Protein AF-A0A7Z9K7U2-F1 (afdb_monomer_lite)

pLDDT: mean 84.53, std 15.83, range [42.34, 98.25]

Radius of gyration: 13.74 Å; chains: 1; bounding box: 48×25×31 Å

Foldseek 3Di:
DWDWDWWWCDVVWTKTKTDPDPQFIWMWIADPVPLDTDTDAPVRVVVRVVPTDIDDPVVSCVSQNDAVPSGDHDDPPPDDPVRTDHDDPDPDDD

Structure (mmCIF, N/CA/C/O backbone):
data_AF-A0A7Z9K7U2-F1
#
_entry.id   AF-A0A7Z9K7U2-F1
#
loop_
_atom_site.group_PDB
_atom_site.id
_atom_site.type_symbol
_atom_site.label_atom_id
_atom_site.label_alt_id
_atom_site.label_comp_id
_atom_site.label_asym_id
_atom_site.label_entity_id
_atom_site.label_seq_id
_atom_site.pdbx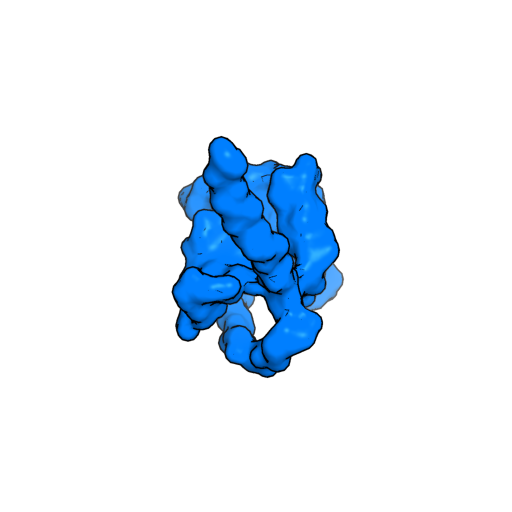_PDB_ins_code
_atom_site.Cartn_x
_atom_site.Cartn_y
_atom_site.Cartn_z
_atom_site.occupancy
_atom_site.B_iso_or_equiv
_atom_site.auth_seq_id
_atom_site.auth_comp_id
_atom_site.auth_asym_id
_atom_site.auth_atom_id
_atom_site.pdbx_PDB_model_num
ATOM 1 N N . MET A 1 1 ? -0.318 -10.146 -11.287 1.00 70.12 1 MET A N 1
ATOM 2 C CA . MET A 1 1 ? -1.273 -9.952 -10.176 1.00 70.12 1 MET A CA 1
ATOM 3 C C . MET A 1 1 ? -0.492 -9.239 -9.098 1.00 70.12 1 MET A C 1
ATOM 5 O O . MET A 1 1 ? 0.645 -9.636 -8.898 1.00 70.12 1 MET A O 1
ATOM 9 N N . PHE A 1 2 ? -1.028 -8.164 -8.523 1.00 85.31 2 PHE A N 1
ATOM 10 C CA . PHE A 1 2 ? -0.332 -7.449 -7.456 1.00 85.31 2 PHE A CA 1
ATOM 11 C C . PHE A 1 2 ? -0.425 -8.270 -6.169 1.00 85.31 2 PHE A C 1
ATOM 13 O O . PHE A 1 2 ? -1.538 -8.601 -5.759 1.00 85.31 2 PHE A O 1
ATOM 20 N N . ASP A 1 3 ? 0.716 -8.622 -5.587 1.00 91.12 3 ASP A N 1
ATOM 21 C CA . ASP A 1 3 ? 0.795 -9.369 -4.331 1.00 91.12 3 ASP A CA 1
ATOM 22 C C . ASP A 1 3 ? 1.422 -8.490 -3.250 1.00 91.12 3 ASP A C 1
ATOM 24 O O . ASP A 1 3 ? 2.534 -8.002 -3.426 1.00 91.12 3 ASP A O 1
ATOM 28 N N . ILE A 1 4 ? 0.695 -8.230 -2.163 1.00 95.00 4 ILE A N 1
ATOM 29 C CA . ILE A 1 4 ? 1.152 -7.301 -1.123 1.00 95.00 4 ILE A CA 1
ATOM 30 C C . ILE A 1 4 ? 2.242 -7.979 -0.299 1.00 95.00 4 ILE A C 1
ATOM 32 O O . ILE A 1 4 ? 2.011 -9.030 0.295 1.00 95.00 4 ILE A O 1
ATOM 36 N N . THR A 1 5 ? 3.401 -7.337 -0.211 1.00 95.75 5 THR A N 1
ATOM 37 C CA . THR A 1 5 ? 4.545 -7.820 0.568 1.00 95.75 5 THR A CA 1
ATOM 38 C C . THR A 1 5 ? 4.790 -6.981 1.818 1.00 95.75 5 THR A C 1
ATOM 40 O O . THR A 1 5 ? 5.275 -7.520 2.809 1.00 95.75 5 THR A O 1
ATOM 43 N N . HIS A 1 6 ? 4.394 -5.704 1.810 1.00 97.44 6 HIS A N 1
ATOM 44 C CA . HIS A 1 6 ? 4.568 -4.784 2.933 1.00 97.44 6 HIS A CA 1
ATOM 45 C C . HIS A 1 6 ? 3.320 -3.930 3.167 1.00 97.44 6 HIS A C 1
ATOM 47 O O . HIS A 1 6 ? 2.681 -3.462 2.218 1.00 97.44 6 HIS A O 1
ATOM 53 N N . TYR A 1 7 ? 3.021 -3.688 4.440 1.00 98.00 7 TYR A N 1
ATOM 54 C CA . TYR A 1 7 ? 1.934 -2.835 4.905 1.00 98.00 7 TYR A CA 1
ATOM 55 C C . TYR A 1 7 ? 2.522 -1.683 5.716 1.00 98.00 7 TYR A C 1
ATOM 57 O O . TYR A 1 7 ? 3.458 -1.887 6.482 1.00 98.00 7 TYR A O 1
ATOM 65 N N . PHE A 1 8 ? 1.983 -0.481 5.549 1.00 97.69 8 PHE A N 1
ATOM 66 C CA . PHE A 1 8 ? 2.516 0.721 6.176 1.00 97.69 8 PHE A CA 1
ATOM 67 C C . PHE A 1 8 ? 1.415 1.585 6.780 1.00 97.69 8 PHE A C 1
ATOM 69 O O . PHE A 1 8 ? 0.355 1.777 6.175 1.00 97.69 8 PHE A O 1
ATOM 76 N N . ASP A 1 9 ? 1.732 2.161 7.935 1.00 96.69 9 ASP A N 1
ATOM 77 C CA . ASP A 1 9 ? 1.128 3.384 8.441 1.00 96.69 9 ASP A CA 1
ATOM 78 C C . ASP A 1 9 ? 2.021 4.568 8.040 1.00 96.69 9 ASP A C 1
ATOM 80 O O . ASP A 1 9 ? 3.133 4.752 8.548 1.00 96.69 9 ASP A O 1
ATOM 84 N N . TRP A 1 10 ? 1.532 5.371 7.095 1.00 95.06 10 TRP A N 1
ATOM 85 C CA . TRP A 1 10 ? 2.180 6.605 6.674 1.00 95.06 10 TRP A CA 1
ATOM 86 C C . TRP A 1 10 ? 1.438 7.819 7.242 1.00 95.06 10 TRP A C 1
ATOM 88 O O . TRP A 1 10 ? 0.620 8.434 6.572 1.00 95.06 10 TRP A O 1
ATOM 98 N N . GLU A 1 11 ? 1.702 8.157 8.504 1.00 92.75 11 GLU A N 1
ATOM 99 C CA . GLU A 1 11 ? 1.052 9.281 9.207 1.00 92.75 11 GLU A CA 1
ATOM 100 C C . GLU A 1 11 ? -0.486 9.146 9.321 1.00 92.75 11 GLU A C 1
ATOM 102 O O . GLU A 1 11 ? -1.239 10.106 9.158 1.00 92.75 11 GLU A O 1
ATOM 107 N N . ASN A 1 12 ? -0.957 7.955 9.687 1.00 92.50 12 ASN A N 1
ATOM 108 C CA . ASN A 1 12 ? -2.346 7.478 9.679 1.00 92.50 12 ASN A CA 1
ATOM 109 C C . ASN A 1 12 ? -2.946 7.310 8.277 1.00 92.50 12 ASN A C 1
ATOM 111 O O . ASN A 1 12 ? -4.170 7.259 8.128 1.00 92.50 12 ASN A O 1
ATOM 115 N N . ILE A 1 13 ? -2.103 7.207 7.251 1.00 94.38 13 ILE A N 1
ATOM 116 C CA . ILE A 1 13 ? -2.526 6.868 5.896 1.00 94.38 13 ILE A CA 1
ATOM 117 C C . ILE A 1 13 ? -2.171 5.405 5.623 1.00 94.38 13 ILE A C 1
ATOM 119 O O . ILE A 1 13 ? -0.986 5.056 5.654 1.00 94.38 13 ILE A O 1
ATOM 123 N N . PRO A 1 14 ? -3.154 4.541 5.307 1.00 96.19 14 PRO A N 1
ATOM 124 C CA . PRO A 1 14 ? -2.856 3.175 4.921 1.00 96.19 14 PRO A CA 1
ATOM 125 C C . PRO A 1 14 ? -2.125 3.164 3.580 1.00 96.19 14 PRO A C 1
ATOM 127 O O . PRO A 1 14 ? -2.630 3.666 2.568 1.00 96.19 14 PRO A O 1
ATOM 130 N N . ALA A 1 15 ? -0.952 2.539 3.564 1.00 96.88 15 ALA A N 1
ATOM 131 C CA . ALA A 1 15 ? -0.179 2.306 2.358 1.00 96.88 15 ALA A CA 1
ATOM 132 C C . ALA A 1 15 ? 0.302 0.854 2.279 1.00 96.88 15 ALA A C 1
ATOM 134 O O . ALA A 1 15 ? 0.482 0.173 3.285 1.00 96.88 15 ALA A O 1
ATOM 135 N N . VAL A 1 16 ? 0.493 0.364 1.060 1.00 96.81 16 VAL A N 1
ATOM 136 C CA . VAL A 1 16 ? 0.958 -0.996 0.783 1.00 96.81 16 VAL A CA 1
ATOM 137 C C . VAL A 1 16 ? 1.988 -0.986 -0.331 1.00 96.81 16 VAL A C 1
ATOM 139 O O . VAL A 1 16 ? 1.888 -0.206 -1.279 1.00 96.81 16 VAL A O 1
ATOM 142 N N . VAL A 1 17 ? 2.960 -1.886 -0.243 1.00 95.56 17 VAL A N 1
ATOM 143 C CA . VAL A 1 17 ? 3.912 -2.187 -1.317 1.00 95.56 17 VAL A CA 1
ATOM 144 C C . VAL A 1 17 ? 3.810 -3.671 -1.634 1.00 95.56 17 VAL A C 1
ATOM 146 O O . VAL A 1 17 ? 3.554 -4.493 -0.757 1.00 95.56 17 VAL A O 1
ATOM 149 N N . GLY A 1 18 ? 3.956 -4.009 -2.906 1.00 93.31 18 GLY A N 1
ATOM 150 C CA . GLY A 1 18 ? 3.759 -5.361 -3.385 1.00 93.31 18 GLY A CA 1
ATOM 151 C C . GLY A 1 18 ? 4.423 -5.632 -4.721 1.00 93.31 18 GLY A C 1
ATOM 152 O O . GLY A 1 18 ? 4.779 -4.717 -5.473 1.00 93.31 18 GLY A O 1
ATOM 153 N N . ASP A 1 19 ? 4.555 -6.915 -5.019 1.00 90.31 19 ASP A N 1
ATOM 154 C CA . ASP A 1 19 ? 5.129 -7.410 -6.255 1.00 90.31 19 ASP A CA 1
ATOM 155 C C . ASP A 1 19 ? 4.096 -7.328 -7.379 1.00 90.31 19 ASP A C 1
ATOM 157 O O . ASP A 1 19 ? 2.962 -7.791 -7.273 1.00 90.31 19 ASP A O 1
ATOM 161 N N . VAL A 1 20 ? 4.499 -6.739 -8.501 1.00 86.88 20 VAL A N 1
ATOM 162 C CA . VAL A 1 20 ? 3.729 -6.743 -9.753 1.00 86.88 20 VAL A CA 1
ATOM 163 C C . VAL A 1 20 ? 4.147 -7.934 -10.624 1.00 86.88 20 VAL A C 1
ATOM 165 O O . VAL A 1 20 ? 3.335 -8.504 -11.360 1.00 86.88 20 VAL A O 1
ATOM 168 N N . SER A 1 21 ? 5.432 -8.289 -10.554 1.00 82.25 21 SER A N 1
ATOM 169 C CA . SER A 1 21 ? 6.087 -9.405 -11.245 1.00 82.25 21 SER A CA 1
ATOM 170 C C . SER A 1 21 ? 7.366 -9.787 -10.492 1.00 82.25 21 SER A C 1
ATOM 172 O O . SER A 1 21 ? 7.806 -9.020 -9.644 1.00 82.25 21 SER A O 1
ATOM 174 N N . GLU A 1 22 ? 8.024 -10.887 -10.868 1.00 75.75 22 GLU A N 1
ATOM 175 C CA . GLU A 1 22 ? 9.261 -11.370 -10.217 1.00 75.75 22 GLU A CA 1
ATOM 176 C C . GLU A 1 22 ? 10.391 -10.330 -10.107 1.00 75.75 22 GLU A C 1
ATOM 178 O O . GLU A 1 22 ? 11.268 -10.461 -9.259 1.00 75.75 22 GLU A O 1
ATOM 183 N N . THR A 1 23 ? 10.405 -9.308 -10.968 1.00 76.50 23 THR A N 1
ATOM 184 C CA . THR A 1 23 ? 11.467 -8.290 -11.004 1.00 76.50 23 THR A CA 1
ATOM 185 C C . THR A 1 23 ? 10.975 -6.875 -10.712 1.00 76.50 23 THR A C 1
ATOM 187 O O . THR A 1 23 ? 11.755 -5.935 -10.844 1.00 76.50 23 THR A O 1
ATOM 190 N N . HIS A 1 24 ? 9.697 -6.688 -10.368 1.00 79.50 24 HIS A N 1
ATOM 191 C CA . HIS A 1 24 ? 9.118 -5.352 -10.219 1.00 79.50 24 HIS A CA 1
ATOM 192 C C . HIS A 1 24 ? 8.157 -5.270 -9.046 1.00 79.50 24 HIS A C 1
ATOM 194 O O . HIS A 1 24 ? 7.231 -6.075 -8.942 1.00 79.50 24 HIS A O 1
ATOM 200 N N . PHE A 1 25 ? 8.313 -4.205 -8.268 1.00 86.50 25 PHE A N 1
ATOM 201 C CA . PHE A 1 25 ? 7.428 -3.838 -7.175 1.00 86.50 25 PHE A CA 1
ATOM 202 C C . PHE A 1 25 ? 6.713 -2.520 -7.484 1.00 86.50 25 PHE A C 1
ATOM 204 O O . PHE A 1 25 ? 7.171 -1.689 -8.277 1.00 86.50 25 PHE A O 1
ATOM 211 N N . SER A 1 26 ? 5.574 -2.315 -6.838 1.00 90.94 26 SER A N 1
ATOM 212 C CA . SER A 1 26 ? 4.921 -1.015 -6.769 1.00 90.94 26 SER A CA 1
ATOM 213 C C . SER A 1 26 ? 4.170 -0.860 -5.453 1.00 90.94 26 SER A C 1
ATOM 215 O O . SER A 1 26 ? 4.221 -1.745 -4.607 1.00 90.94 26 SER A O 1
ATOM 217 N N . GLY A 1 27 ? 3.485 0.262 -5.262 1.00 93.25 27 GLY A N 1
ATOM 218 C CA . GLY A 1 27 ? 2.706 0.499 -4.060 1.00 93.25 27 GLY A CA 1
ATOM 219 C C . GLY A 1 27 ? 1.465 1.334 -4.307 1.00 93.25 27 GLY A C 1
ATOM 220 O O . GLY A 1 27 ? 1.298 1.945 -5.366 1.00 93.25 27 GLY A O 1
ATOM 221 N N . PHE A 1 28 ? 0.610 1.359 -3.297 1.00 94.69 28 PHE A N 1
ATOM 222 C CA . PHE A 1 28 ? -0.605 2.154 -3.247 1.00 94.69 28 PHE A CA 1
ATOM 223 C C . PHE A 1 28 ? -0.739 2.803 -1.874 1.00 94.69 28 PHE A C 1
ATOM 225 O O . PHE A 1 28 ? -0.299 2.235 -0.880 1.00 94.69 28 PHE A O 1
ATOM 232 N N . TYR A 1 29 ? -1.360 3.971 -1.815 1.00 94.94 29 TYR A N 1
ATOM 233 C CA . TYR A 1 29 ? -1.753 4.635 -0.572 1.00 94.94 29 TYR A CA 1
ATOM 234 C C . TYR A 1 29 ? -3.159 5.209 -0.737 1.00 94.94 29 TYR A C 1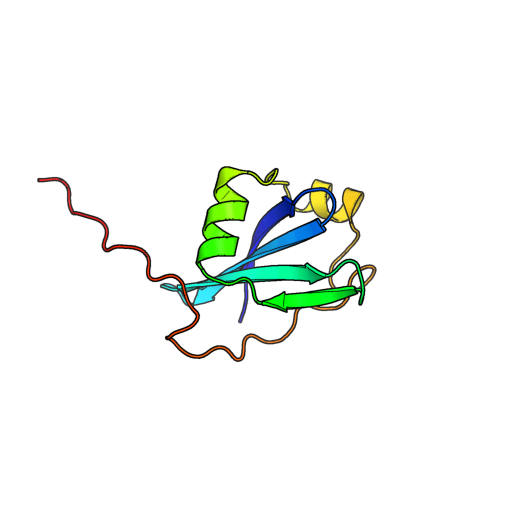
ATOM 236 O O . TYR A 1 29 ? -3.570 5.488 -1.865 1.00 94.94 29 TYR A O 1
ATOM 244 N N . ILE A 1 30 ? -3.913 5.353 0.349 1.00 93.06 30 ILE A N 1
ATOM 245 C CA . ILE A 1 30 ? -5.232 5.993 0.286 1.00 93.06 30 ILE A CA 1
ATOM 246 C C . ILE A 1 30 ? -5.078 7.504 0.425 1.00 93.06 30 ILE A C 1
ATOM 248 O O . ILE A 1 30 ? -4.387 7.975 1.319 1.00 93.06 30 ILE A O 1
ATOM 252 N N . ASP A 1 31 ? -5.723 8.275 -0.446 1.00 81.88 31 ASP A N 1
ATOM 253 C CA . ASP A 1 31 ? -5.863 9.710 -0.197 1.00 81.88 31 ASP A CA 1
ATOM 254 C C . ASP A 1 31 ? -6.990 9.936 0.821 1.00 81.88 31 ASP A C 1
ATOM 256 O O . ASP A 1 31 ? -8.092 9.391 0.696 1.00 81.88 31 ASP A O 1
ATOM 260 N N . VAL A 1 32 ? -6.690 10.715 1.860 1.00 73.31 32 VAL A N 1
ATOM 261 C CA . VAL A 1 32 ? -7.592 10.977 2.989 1.00 73.31 32 VAL A CA 1
ATOM 262 C C . VAL A 1 32 ? -8.855 11.710 2.526 1.00 73.31 32 VAL A C 1
ATOM 264 O O . VAL A 1 32 ? -9.911 11.569 3.143 1.00 73.31 32 VAL A O 1
ATOM 267 N N . ASP A 1 33 ? -8.762 12.459 1.424 1.00 77.88 33 ASP A N 1
ATOM 268 C CA . ASP A 1 33 ? -9.851 13.302 0.936 1.00 77.88 33 ASP A CA 1
ATOM 269 C C . ASP A 1 33 ? -10.933 12.522 0.171 1.00 77.88 33 ASP A C 1
ATOM 271 O O . ASP A 1 33 ? -12.109 12.896 0.216 1.00 77.88 33 ASP A O 1
ATOM 275 N N . ASP A 1 34 ? -10.572 11.440 -0.527 1.00 79.88 34 ASP A N 1
ATOM 276 C CA . ASP A 1 34 ? -11.496 10.703 -1.401 1.00 79.88 34 ASP A CA 1
ATOM 277 C C . ASP A 1 34 ? -11.643 9.210 -1.075 1.00 79.88 34 ASP A C 1
ATOM 279 O O . ASP A 1 34 ? -12.504 8.536 -1.649 1.00 79.88 34 ASP A O 1
ATOM 283 N N . ASN A 1 35 ? -10.867 8.710 -0.108 1.00 85.06 35 ASN A N 1
ATOM 284 C CA . ASN A 1 35 ? -10.827 7.307 0.287 1.00 85.06 35 ASN A CA 1
ATOM 285 C C . ASN A 1 35 ? -10.586 6.376 -0.916 1.00 85.06 35 ASN A C 1
ATOM 287 O O . ASN A 1 35 ? -11.179 5.299 -1.004 1.00 85.06 35 ASN A O 1
ATOM 291 N N . THR A 1 36 ? -9.757 6.802 -1.874 1.00 89.94 36 THR A N 1
ATOM 292 C CA . THR A 1 36 ? -9.372 6.006 -3.040 1.00 89.94 36 THR A CA 1
ATOM 293 C C . THR A 1 36 ? -7.894 5.641 -3.019 1.00 89.94 36 THR A C 1
ATOM 295 O O . THR A 1 36 ? -7.037 6.377 -2.527 1.00 89.94 36 THR A O 1
ATOM 298 N N . TRP A 1 37 ? -7.589 4.467 -3.574 1.00 93.12 37 TRP A N 1
ATOM 299 C CA . TRP A 1 37 ? -6.217 4.008 -3.741 1.00 93.12 37 TRP A CA 1
ATOM 300 C C . TRP A 1 37 ? -5.519 4.768 -4.863 1.00 93.12 37 TRP A C 1
ATOM 302 O O . TRP A 1 37 ? -5.853 4.630 -6.042 1.00 93.12 37 TRP A O 1
ATOM 312 N N . ASN A 1 38 ? -4.473 5.488 -4.488 1.00 91.81 38 ASN A N 1
ATOM 313 C CA . ASN A 1 38 ? -3.570 6.172 -5.387 1.00 91.81 38 ASN A CA 1
ATOM 314 C C . ASN A 1 38 ? -2.303 5.350 -5.578 1.00 91.81 38 ASN A C 1
ATOM 316 O O . ASN A 1 38 ? -1.712 4.831 -4.632 1.00 91.81 38 ASN A O 1
ATOM 320 N N . LYS A 1 39 ? -1.869 5.231 -6.832 1.00 90.81 39 LYS A N 1
ATOM 321 C CA . LYS A 1 39 ? -0.618 4.557 -7.171 1.00 90.81 39 LYS A CA 1
ATOM 322 C C . LYS A 1 39 ? 0.567 5.370 -6.650 1.00 90.81 39 LYS A C 1
ATOM 324 O O . LYS A 1 39 ? 0.744 6.532 -7.019 1.0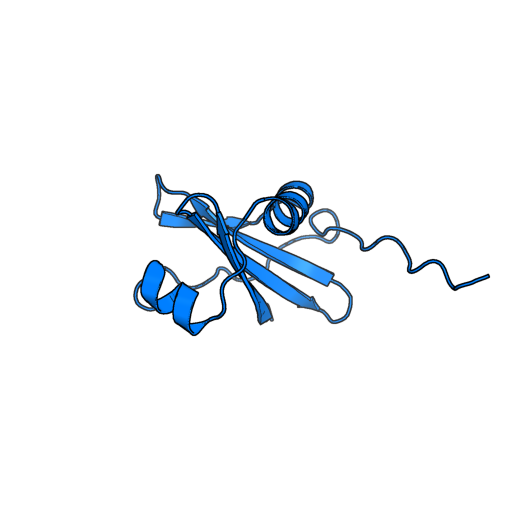0 90.81 39 LYS A O 1
ATOM 329 N N . ALA A 1 40 ? 1.414 4.733 -5.850 1.00 90.44 40 ALA A N 1
ATOM 330 C CA . ALA A 1 40 ? 2.629 5.338 -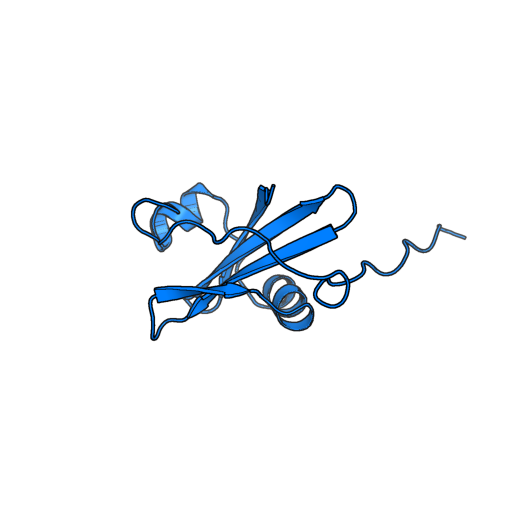5.334 1.00 90.44 40 ALA A CA 1
ATOM 331 C C . ALA A 1 40 ? 3.650 5.540 -6.463 1.00 90.44 40 ALA A C 1
ATOM 333 O O . ALA A 1 40 ? 3.905 4.649 -7.278 1.00 90.44 40 ALA A O 1
ATOM 334 N N . LYS A 1 41 ? 4.272 6.722 -6.497 1.00 89.56 41 LYS A N 1
ATOM 335 C CA . LYS A 1 41 ? 5.446 6.964 -7.344 1.00 89.56 41 LYS A CA 1
ATOM 336 C C . LYS A 1 41 ? 6.664 6.257 -6.737 1.00 89.56 41 LYS A C 1
ATOM 338 O O . LYS A 1 41 ? 6.696 6.072 -5.521 1.00 89.56 41 LYS A O 1
ATOM 343 N N . PRO A 1 42 ? 7.720 5.960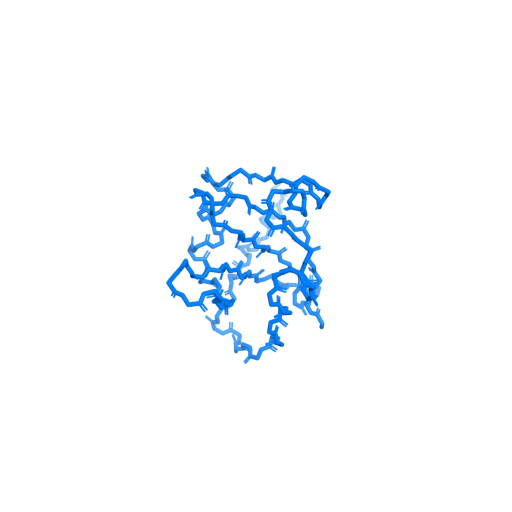 -7.517 1.00 87.00 42 PRO A N 1
ATOM 344 C CA . PRO A 1 42 ? 8.935 5.343 -6.978 1.00 87.00 42 PRO A CA 1
ATOM 345 C C . PRO A 1 42 ? 9.531 6.092 -5.776 1.00 87.00 42 PRO A C 1
ATOM 347 O O . PRO A 1 42 ? 9.945 5.470 -4.805 1.00 87.00 42 PRO A O 1
ATOM 350 N N . VAL A 1 43 ? 9.510 7.431 -5.802 1.00 87.00 43 VAL A N 1
ATOM 351 C CA . VAL A 1 43 ? 9.972 8.259 -4.674 1.00 87.00 43 VAL A CA 1
ATOM 352 C C . VAL A 1 43 ? 9.125 8.069 -3.413 1.00 87.00 43 VAL A C 1
ATOM 354 O O . VAL A 1 43 ? 9.684 7.996 -2.327 1.00 87.00 43 VAL A O 1
ATOM 357 N N . THR A 1 44 ? 7.807 7.918 -3.557 1.00 91.00 44 THR A N 1
ATOM 358 C CA . THR A 1 44 ? 6.891 7.650 -2.441 1.00 91.00 44 THR A CA 1
ATOM 359 C C . THR A 1 44 ? 7.161 6.275 -1.847 1.00 91.00 44 THR A C 1
ATOM 361 O O . THR A 1 44 ? 7.188 6.131 -0.637 1.00 91.00 44 THR A O 1
ATOM 364 N N . ILE A 1 45 ? 7.447 5.267 -2.676 1.00 92.31 45 ILE A N 1
ATOM 365 C CA . ILE A 1 45 ? 7.806 3.934 -2.171 1.00 92.31 45 ILE A CA 1
ATOM 366 C C . ILE A 1 45 ? 9.093 4.002 -1.335 1.00 92.31 45 ILE A C 1
ATOM 368 O O . ILE A 1 45 ? 9.144 3.445 -0.244 1.00 92.31 45 ILE A O 1
ATOM 372 N N . LEU A 1 46 ? 10.116 4.727 -1.804 1.00 91.31 46 LEU A N 1
ATOM 373 C CA . LEU A 1 46 ? 11.345 4.943 -1.027 1.00 91.31 46 LEU A CA 1
ATOM 374 C C . LEU A 1 46 ? 11.088 5.697 0.283 1.00 91.31 46 LEU A C 1
ATOM 376 O O . LEU A 1 46 ? 11.766 5.449 1.276 1.00 91.31 46 LEU A O 1
ATOM 380 N N . GLU A 1 47 ? 10.143 6.633 0.274 1.00 92.31 47 GLU A N 1
ATOM 381 C CA . GLU A 1 47 ? 9.726 7.368 1.462 1.00 92.31 47 GLU A CA 1
ATOM 382 C C . GLU A 1 47 ? 9.040 6.448 2.476 1.00 92.31 47 GLU A C 1
ATOM 384 O O . GLU A 1 47 ? 9.449 6.458 3.634 1.00 92.31 47 GLU A O 1
ATOM 389 N N . LEU A 1 48 ? 8.120 5.577 2.046 1.00 93.62 48 LEU A N 1
ATOM 390 C CA . LEU A 1 48 ? 7.473 4.588 2.917 1.00 93.62 48 LEU A CA 1
ATOM 391 C C . LEU A 1 48 ? 8.510 3.757 3.685 1.00 93.62 48 LEU A C 1
ATOM 393 O O . LEU A 1 48 ? 8.507 3.749 4.910 1.00 93.62 48 LEU A O 1
ATOM 397 N N . PHE A 1 49 ? 9.490 3.173 2.992 1.00 94.19 49 PHE A N 1
ATOM 398 C CA . PHE A 1 49 ? 10.552 2.392 3.645 1.00 94.19 49 PHE A CA 1
ATOM 399 C C . PHE A 1 49 ? 11.499 3.211 4.534 1.00 94.19 49 PHE A C 1
ATOM 401 O O . PHE A 1 49 ? 12.286 2.641 5.290 1.00 94.19 49 PHE A O 1
ATOM 408 N N . ARG A 1 50 ? 11.496 4.541 4.414 1.00 94.44 50 ARG A N 1
ATOM 409 C CA . ARG A 1 50 ? 12.403 5.414 5.161 1.00 94.44 50 ARG A CA 1
ATOM 410 C C . ARG A 1 50 ? 11.751 6.032 6.392 1.00 94.44 50 ARG A C 1
ATOM 412 O O . ARG A 1 50 ? 12.464 6.260 7.370 1.00 94.44 50 ARG A O 1
ATOM 419 N N . VAL A 1 51 ? 10.471 6.390 6.309 1.00 93.62 51 VAL A N 1
ATOM 420 C CA . VAL A 1 51 ? 9.795 7.197 7.338 1.00 93.62 51 VAL A CA 1
ATOM 421 C C . VAL A 1 51 ? 8.458 6.636 7.808 1.00 93.62 51 VAL A C 1
ATOM 423 O O . VAL A 1 51 ? 8.028 7.035 8.886 1.00 93.62 51 VAL A O 1
ATOM 426 N N . ALA A 1 52 ? 7.806 5.752 7.046 1.00 95.31 52 ALA A N 1
ATOM 427 C CA . ALA A 1 52 ? 6.551 5.146 7.480 1.00 95.31 52 ALA A CA 1
ATOM 428 C C . ALA A 1 52 ? 6.813 4.009 8.476 1.00 95.31 52 ALA A C 1
ATOM 430 O O . ALA A 1 52 ? 7.891 3.407 8.494 1.00 95.31 52 ALA A O 1
ATOM 431 N N . GLU A 1 53 ? 5.817 3.717 9.307 1.00 97.12 53 GLU A N 1
ATOM 432 C CA . GLU A 1 53 ? 5.851 2.556 10.189 1.00 97.12 53 GLU A CA 1
ATOM 433 C C . GLU A 1 53 ? 5.407 1.327 9.397 1.00 97.12 53 GLU A C 1
ATOM 435 O O . GLU A 1 53 ? 4.294 1.280 8.873 1.00 97.12 53 GLU A O 1
ATOM 440 N N . GLU A 1 54 ? 6.294 0.341 9.266 1.00 97.69 54 GLU A N 1
ATOM 441 C CA . GLU A 1 54 ? 5.944 -0.940 8.661 1.00 97.69 54 GLU A CA 1
ATOM 442 C C . GLU A 1 54 ? 5.155 -1.777 9.670 1.00 97.69 54 GLU A C 1
ATOM 444 O O . GLU A 1 54 ? 5.626 -2.045 10.777 1.00 97.69 54 GLU A O 1
ATOM 449 N N . LEU A 1 55 ? 3.960 -2.196 9.268 1.00 97.75 55 LEU A N 1
ATOM 450 C CA . LEU A 1 55 ? 3.061 -3.023 10.057 1.00 97.75 55 LEU A CA 1
ATOM 451 C C . LEU A 1 55 ? 3.022 -4.437 9.486 1.00 97.75 55 LEU A C 1
ATOM 453 O O . LEU A 1 55 ? 3.177 -4.652 8.280 1.00 97.75 55 LEU A O 1
ATOM 457 N N . ASP A 1 56 ? 2.741 -5.417 10.341 1.00 97.62 56 ASP A N 1
ATOM 458 C CA . ASP A 1 56 ? 2.259 -6.692 9.830 1.00 97.62 56 ASP A CA 1
ATOM 459 C C . ASP A 1 56 ? 0.801 -6.567 9.357 1.00 97.62 56 ASP A C 1
ATOM 461 O O . ASP A 1 56 ? 0.099 -5.586 9.620 1.00 97.62 56 ASP A O 1
ATOM 465 N N . LYS A 1 57 ? 0.330 -7.577 8.624 1.00 97.00 57 LYS A N 1
ATOM 466 C CA . LYS A 1 57 ? -1.022 -7.566 8.063 1.00 97.00 57 LYS A CA 1
ATOM 467 C C . LYS A 1 57 ? -2.111 -7.424 9.134 1.00 97.00 57 LYS A C 1
ATOM 469 O O . LYS A 1 57 ? -3.096 -6.732 8.895 1.00 97.00 57 LYS A O 1
ATOM 474 N N . ASN A 1 58 ? -1.977 -8.104 10.272 1.00 97.88 58 ASN A N 1
ATOM 475 C CA . ASN A 1 58 ? -3.014 -8.089 11.301 1.00 97.88 58 ASN A CA 1
ATOM 476 C C . ASN A 1 58 ? -3.084 -6.715 11.968 1.00 97.88 58 ASN A C 1
ATOM 478 O O . ASN A 1 58 ? -4.183 -6.212 12.193 1.00 97.88 58 ASN A O 1
ATOM 482 N N . ASP A 1 59 ? -1.931 -6.105 12.241 1.00 98.25 59 ASP A N 1
ATOM 483 C CA . ASP A 1 59 ? -1.855 -4.769 12.830 1.00 98.25 59 ASP A CA 1
ATOM 484 C C . ASP A 1 59 ? -2.370 -3.701 11.856 1.00 98.25 59 ASP A C 1
ATOM 486 O O . ASP A 1 59 ? -3.133 -2.814 12.248 1.00 98.25 59 ASP A O 1
ATOM 490 N N . PHE A 1 60 ? -2.058 -3.831 10.563 1.00 97.88 60 PHE A N 1
ATOM 491 C CA . PHE A 1 60 ? -2.635 -2.985 9.519 1.00 97.88 60 PHE A CA 1
ATOM 492 C C . PHE A 1 60 ? -4.165 -3.110 9.460 1.00 97.88 60 PHE A C 1
ATOM 494 O O . PHE A 1 60 ? -4.872 -2.103 9.478 1.00 97.88 60 PHE A O 1
ATOM 501 N N . GLU A 1 61 ? -4.697 -4.336 9.427 1.00 97.50 61 GLU A N 1
ATOM 502 C CA . GLU A 1 61 ? -6.144 -4.579 9.376 1.00 97.50 61 GLU A CA 1
ATOM 503 C C . GLU A 1 61 ? -6.857 -4.127 10.658 1.00 97.50 61 GLU A C 1
ATOM 505 O O . GLU A 1 61 ? -7.996 -3.667 10.593 1.00 97.50 61 GLU A O 1
ATOM 510 N N . ALA A 1 62 ? -6.204 -4.213 11.819 1.00 97.50 62 ALA A N 1
ATOM 511 C CA . ALA A 1 62 ? -6.738 -3.696 13.076 1.00 97.50 62 ALA A CA 1
ATOM 512 C C . ALA A 1 62 ? -6.778 -2.159 13.111 1.00 97.50 62 ALA A C 1
ATOM 514 O O . ALA A 1 62 ? -7.685 -1.587 13.718 1.00 97.50 62 ALA A O 1
ATOM 515 N N . THR A 1 63 ? -5.813 -1.506 12.460 1.00 96.31 63 THR A N 1
ATOM 516 C CA . THR A 1 63 ? -5.658 -0.045 12.454 1.00 96.31 63 THR A CA 1
ATOM 517 C C . THR A 1 63 ? -6.549 0.617 11.403 1.00 96.31 63 THR A C 1
ATOM 519 O O . THR A 1 63 ? -7.266 1.568 11.709 1.00 96.31 63 THR A O 1
ATOM 522 N N . PHE A 1 64 ? -6.547 0.092 10.174 1.00 95.56 64 PHE A N 1
ATOM 523 C CA . PHE A 1 64 ? -7.199 0.715 9.016 1.00 95.56 64 PHE A CA 1
ATOM 524 C C . PHE A 1 64 ? -8.393 -0.072 8.470 1.00 95.56 64 PHE A C 1
ATOM 526 O O . PHE A 1 64 ? -9.227 0.489 7.759 1.00 95.56 64 PHE A O 1
ATOM 533 N N . GLY A 1 65 ? -8.503 -1.358 8.804 1.00 95.75 65 GLY A N 1
ATOM 534 C CA . GLY A 1 65 ? -9.534 -2.254 8.289 1.00 95.75 65 GLY A CA 1
ATOM 535 C C . GLY A 1 65 ? -9.063 -3.157 7.148 1.00 95.75 65 GLY A C 1
ATOM 536 O O . GLY A 1 65 ? -7.959 -3.039 6.614 1.00 95.75 65 GLY A O 1
ATOM 537 N N . VAL A 1 66 ? -9.924 -4.100 6.768 1.00 96.00 66 VAL A N 1
ATOM 538 C CA . VAL A 1 66 ? -9.606 -5.128 5.772 1.00 96.00 66 VAL A CA 1
ATOM 539 C C . VAL A 1 66 ? -9.800 -4.592 4.350 1.00 96.00 66 VAL A C 1
ATOM 541 O O . VAL A 1 66 ? -10.877 -4.102 3.993 1.00 96.00 66 VAL A O 1
ATOM 544 N N . ILE A 1 67 ? -8.776 -4.742 3.504 1.00 94.81 67 ILE A N 1
ATOM 545 C CA . ILE A 1 67 ? -8.819 -4.377 2.077 1.00 94.81 67 ILE A CA 1
ATOM 546 C C . ILE A 1 67 ? -9.914 -5.165 1.348 1.00 94.81 67 ILE A C 1
ATOM 548 O O . ILE A 1 67 ? -9.964 -6.392 1.410 1.00 94.81 67 ILE A O 1
ATOM 552 N N . GLY A 1 68 ? -10.786 -4.456 0.627 1.00 93.12 68 GLY A N 1
ATOM 553 C CA . GLY A 1 68 ? -11.924 -5.031 -0.095 1.00 93.12 68 GLY A CA 1
ATOM 554 C C . GLY A 1 68 ? -13.167 -5.275 0.767 1.00 93.12 68 GLY A C 1
ATOM 555 O O . GLY A 1 68 ? -14.163 -5.788 0.255 1.00 93.12 68 GLY A O 1
ATOM 556 N N . LYS A 1 69 ? -13.128 -4.908 2.053 1.00 94.44 69 LYS A N 1
ATOM 557 C CA . LYS A 1 69 ? -14.273 -4.985 2.964 1.00 94.44 69 LYS A CA 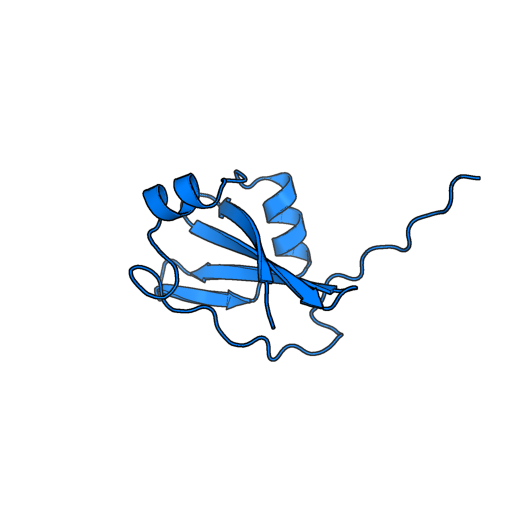1
ATOM 558 C C . LYS A 1 69 ? -14.515 -3.649 3.659 1.00 94.44 69 LYS A C 1
ATOM 560 O O . LYS A 1 69 ? -15.571 -3.059 3.458 1.00 94.44 69 LYS A O 1
ATOM 565 N N . ASP A 1 70 ? -13.553 -3.211 4.466 1.00 94.62 70 ASP A N 1
ATOM 566 C CA . ASP A 1 70 ? -13.617 -1.954 5.216 1.00 94.62 70 ASP A CA 1
ATOM 567 C C . ASP A 1 70 ? -12.921 -0.830 4.427 1.00 94.62 70 ASP A C 1
ATOM 569 O O . ASP A 1 70 ? -13.427 0.288 4.354 1.00 94.62 70 ASP A O 1
ATOM 573 N N . LEU A 1 71 ? -11.814 -1.165 3.751 1.00 93.19 71 LEU A N 1
ATOM 574 C CA . LEU A 1 71 ? -11.164 -0.327 2.742 1.00 93.19 71 LEU A CA 1
ATOM 575 C C . LEU A 1 71 ? -11.619 -0.736 1.330 1.00 93.19 71 LEU A C 1
ATOM 577 O O . LEU A 1 71 ? -11.968 -1.905 1.114 1.00 93.19 71 LEU A O 1
ATOM 581 N N . PRO A 1 72 ? -11.579 0.171 0.335 1.00 93.06 72 PRO A N 1
ATOM 582 C CA . PRO A 1 72 ? -11.842 -0.199 -1.054 1.00 93.06 72 PRO A CA 1
ATOM 583 C C . PRO A 1 72 ? -10.908 -1.329 -1.525 1.00 93.06 72 PRO A C 1
ATOM 585 O O . PRO A 1 72 ? -9.790 -1.469 -1.017 1.00 93.06 72 PRO A O 1
ATOM 588 N N . PRO A 1 73 ? -11.333 -2.153 -2.498 1.00 93.44 73 PRO A N 1
ATOM 589 C CA . PRO A 1 73 ? -10.442 -3.135 -3.103 1.00 93.44 73 PRO A CA 1
ATOM 590 C C . PRO A 1 73 ? -9.275 -2.426 -3.798 1.00 93.44 73 PRO A C 1
ATOM 592 O O . PRO A 1 73 ? -9.450 -1.344 -4.363 1.00 93.44 73 PRO A O 1
ATOM 595 N N . LEU A 1 74 ? -8.092 -3.046 -3.776 1.00 90.75 74 LEU A N 1
ATOM 596 C CA . LEU A 1 74 ? -6.950 -2.522 -4.521 1.00 90.75 74 LEU A CA 1
ATOM 597 C C . LEU A 1 74 ? -7.273 -2.462 -6.022 1.00 90.75 74 LEU A C 1
ATOM 599 O O . LEU A 1 74 ? -7.891 -3.390 -6.555 1.00 90.75 74 LEU A O 1
ATOM 603 N N . PRO A 1 75 ? -6.856 -1.393 -6.714 1.00 85.94 75 PRO A N 1
ATOM 604 C CA . PRO A 1 75 ? -7.039 -1.279 -8.147 1.00 85.94 75 PRO A CA 1
ATOM 605 C C . PRO A 1 75 ? -6.180 -2.318 -8.871 1.00 85.94 75 PRO A C 1
ATOM 607 O O . PRO A 1 75 ? -5.117 -2.729 -8.397 1.00 85.94 75 PRO A O 1
ATOM 610 N N . GLU A 1 76 ? -6.622 -2.728 -10.060 1.00 82.81 76 GLU A N 1
ATOM 611 C CA . GLU A 1 76 ? -5.765 -3.525 -10.931 1.00 82.81 76 GLU A CA 1
ATOM 612 C C . GLU A 1 76 ? -4.517 -2.725 -11.309 1.00 82.81 76 GLU A C 1
ATOM 614 O O . GLU A 1 76 ? -4.573 -1.530 -11.610 1.00 82.81 76 GLU A O 1
ATOM 619 N N . TRP A 1 77 ? -3.366 -3.393 -11.332 1.00 72.06 77 TRP A N 1
ATOM 620 C CA . TRP A 1 77 ? -2.156 -2.763 -11.830 1.00 72.06 77 TRP A CA 1
ATOM 621 C C . TRP A 1 77 ? -2.239 -2.576 -13.351 1.00 72.06 77 TRP A C 1
ATOM 623 O O . TRP A 1 77 ? -2.092 -3.534 -14.110 1.00 72.06 77 TRP A O 1
ATOM 633 N N . THR A 1 78 ? -2.408 -1.331 -13.799 1.00 69.75 78 THR A N 1
ATOM 634 C CA . THR A 1 78 ? -2.421 -0.953 -15.227 1.00 69.75 78 THR A CA 1
ATOM 635 C C . THR A 1 78 ? -1.199 -0.122 -15.642 1.00 69.75 78 THR A C 1
ATOM 637 O O . THR A 1 78 ? -1.233 0.575 -16.655 1.00 69.75 78 THR A O 1
ATOM 640 N N . GLY A 1 79 ? -0.130 -0.123 -14.836 1.00 62.50 79 GLY A N 1
ATOM 641 C CA . GLY A 1 79 ? 1.041 0.736 -15.041 1.00 62.50 79 GLY A CA 1
ATOM 642 C C . GLY A 1 79 ? 1.892 0.376 -16.261 1.00 62.50 79 GLY A C 1
ATOM 643 O O . GLY A 1 79 ? 1.945 -0.781 -16.672 1.00 62.50 79 GLY A O 1
ATOM 644 N N . THR A 1 80 ? 2.619 1.365 -16.794 1.00 58.50 80 THR A N 1
ATOM 645 C CA . THR A 1 80 ? 3.656 1.142 -17.819 1.00 58.50 80 THR A CA 1
ATOM 646 C C . THR A 1 80 ? 5.041 1.052 -17.170 1.00 58.50 80 THR A C 1
ATOM 648 O O . THR A 1 80 ? 5.243 1.560 -16.069 1.00 58.50 80 THR A O 1
ATOM 651 N N . PHE A 1 81 ? 6.010 0.414 -17.836 1.00 54.00 81 PHE A N 1
ATOM 652 C CA . PHE A 1 81 ? 7.368 0.178 -17.308 1.00 54.00 81 PHE A CA 1
ATOM 653 C C . PHE A 1 81 ? 8.146 1.450 -16.896 1.00 54.00 81 PHE A C 1
ATOM 655 O O . PHE A 1 81 ? 9.179 1.336 -16.255 1.00 54.00 81 PHE A O 1
ATOM 662 N N . GLY A 1 82 ? 7.676 2.659 -17.224 1.00 54.97 82 GLY A N 1
ATOM 663 C CA . GLY A 1 82 ? 8.271 3.914 -16.740 1.00 54.97 82 GLY A CA 1
ATOM 664 C C . GLY A 1 82 ? 7.820 4.341 -15.335 1.00 54.97 82 GLY A C 1
ATOM 665 O O . GLY A 1 82 ? 8.395 5.267 -14.771 1.00 54.97 82 GLY A O 1
ATOM 666 N N . ASP A 1 83 ? 6.803 3.685 -14.770 1.00 56.12 83 ASP A N 1
ATOM 667 C CA . ASP A 1 83 ? 6.210 4.052 -13.476 1.00 56.12 83 ASP A CA 1
ATOM 668 C C . ASP A 1 83 ? 6.734 3.216 -12.294 1.00 56.12 83 ASP A C 1
ATOM 670 O O . ASP A 1 83 ? 6.305 3.403 -11.155 1.00 56.12 83 ASP A O 1
ATOM 674 N N . ILE A 1 84 ? 7.592 2.239 -12.573 1.00 59.25 84 ILE A N 1
ATOM 675 C CA . ILE A 1 84 ? 8.178 1.315 -11.598 1.00 59.25 84 ILE A CA 1
ATOM 676 C C . ILE A 1 84 ? 9.530 1.857 -11.134 1.00 59.25 84 ILE A C 1
ATOM 678 O O . ILE A 1 84 ? 10.291 2.422 -11.918 1.00 59.25 84 ILE A O 1
ATOM 682 N N . GLY A 1 85 ? 9.842 1.699 -9.849 1.00 54.38 85 GLY A N 1
ATOM 683 C CA . GLY A 1 85 ? 11.214 1.880 -9.393 1.00 54.38 85 GLY A CA 1
ATOM 684 C C . GLY A 1 85 ? 12.050 0.733 -9.949 1.00 54.38 85 GLY A C 1
ATOM 685 O O . GLY A 1 85 ? 11.819 -0.414 -9.579 1.00 54.38 85 GLY A O 1
ATOM 686 N N . GLU A 1 86 ? 12.998 1.008 -10.844 1.00 50.84 86 GLU A N 1
ATOM 687 C CA . GLU A 1 86 ? 14.034 0.021 -11.146 1.00 50.84 86 GLU A CA 1
ATOM 688 C C . GLU A 1 86 ? 14.867 -0.179 -9.876 1.00 50.84 86 GLU A C 1
ATOM 690 O O . GLU A 1 86 ? 15.439 0.778 -9.342 1.00 50.84 86 GLU A O 1
ATOM 695 N N . LEU A 1 87 ? 14.941 -1.419 -9.376 1.00 48.69 87 LEU A N 1
ATOM 696 C CA . LEU A 1 87 ? 15.989 -1.759 -8.420 1.00 48.69 87 LEU A CA 1
ATOM 697 C C . LEU A 1 87 ? 17.327 -1.476 -9.111 1.00 48.69 87 LEU A C 1
ATOM 699 O O . LEU A 1 87 ? 17.551 -2.001 -10.208 1.00 48.69 87 LEU A O 1
ATOM 703 N N . PRO A 1 88 ? 18.231 -0.681 -8.510 1.00 46.25 88 PRO A N 1
ATOM 704 C CA . PRO A 1 88 ? 19.578 -0.592 -9.039 1.00 46.25 88 PRO A CA 1
ATOM 705 C C . PRO A 1 88 ? 20.152 -2.015 -9.106 1.00 46.25 88 PRO A C 1
ATOM 707 O O . PRO A 1 88 ? 19.912 -2.811 -8.190 1.00 46.25 88 PRO A O 1
ATOM 710 N N . PRO A 1 89 ? 20.876 -2.372 -10.182 1.00 49.16 89 PRO A N 1
ATOM 711 C CA . PRO A 1 89 ? 21.431 -3.709 -10.317 1.00 49.16 89 PRO A CA 1
ATOM 712 C C . PRO A 1 89 ? 22.251 -4.031 -9.070 1.00 49.16 89 PRO A C 1
ATOM 714 O O . PRO A 1 89 ? 23.093 -3.231 -8.660 1.00 49.16 89 PRO A O 1
ATOM 717 N N . LEU A 1 90 ? 21.988 -5.193 -8.463 1.00 48.44 90 LEU A N 1
ATOM 718 C CA . LEU A 1 90 ? 22.778 -5.712 -7.351 1.00 48.44 90 LEU A CA 1
ATOM 719 C C . LEU A 1 90 ? 24.243 -5.749 -7.794 1.00 48.44 90 LEU A C 1
ATOM 721 O O . LEU A 1 90 ? 24.645 -6.622 -8.568 1.00 48.44 90 LEU A O 1
ATOM 725 N N . SER A 1 91 ? 25.034 -4.779 -7.335 1.00 50.72 91 SER A N 1
ATOM 726 C CA . SER A 1 91 ? 26.479 -4.782 -7.515 1.00 50.72 91 SER A CA 1
ATOM 727 C C . SER A 1 91 ? 26.995 -6.094 -6.939 1.00 50.72 91 SER A C 1
ATOM 729 O O . SER A 1 91 ? 26.927 -6.315 -5.729 1.00 50.72 91 SER A O 1
ATOM 731 N N . LYS A 1 92 ? 27.455 -6.999 -7.811 1.00 42.34 92 LYS A N 1
ATOM 732 C CA . LYS A 1 92 ? 28.114 -8.231 -7.374 1.00 42.34 92 LYS A CA 1
ATOM 733 C C . LYS A 1 92 ? 29.270 -7.848 -6.443 1.00 42.34 92 LYS A C 1
ATOM 735 O O . LYS A 1 92 ? 29.986 -6.900 -6.769 1.00 42.34 92 LYS A O 1
ATOM 740 N N . PRO A 1 93 ? 29.461 -8.556 -5.318 1.00 51.31 93 PRO A N 1
ATOM 741 C CA . PRO A 1 93 ? 30.634 -8.341 -4.489 1.00 51.31 93 PRO A CA 1
ATOM 742 C C . PRO A 1 93 ? 31.890 -8.590 -5.333 1.00 51.31 93 PRO A C 1
ATOM 744 O O . PRO A 1 93 ? 31.969 -9.597 -6.044 1.00 51.31 93 PRO A O 1
ATOM 747 N N . SER A 1 94 ? 32.796 -7.613 -5.291 1.00 60.06 94 SER A N 1
ATOM 748 C CA . SER A 1 94 ? 34.114 -7.618 -5.932 1.00 60.06 94 SER A CA 1
ATOM 749 C C . SER A 1 94 ? 35.011 -8.741 -5.426 1.00 60.06 94 SER A C 1
ATOM 751 O O . SER A 1 94 ? 34.918 -9.067 -4.220 1.00 60.06 94 SER A O 1
#

Secondary structure (DSSP, 8-state):
--EEEEEEESSS-EEEEEEEETTEEEEEEEETTTTEEEEPPHHHHHHHHHHSEEE-HHHHHHHH--BTTTBPPPPP----TTSS-PPPP-----

Sequence (94 aa):
MFDITHYFDWENIPAVVGDVSETHFSGFYIDVDDNTWNKAKPVTILELFRVAEELDKNDFEATFGVIGKDLPPLPEWTGTFGDIGELPPLSKPS